Protein AF-A0A4Y2JFW3-F1 (afdb_monomer_lite)

Structure (mmCIF, N/CA/C/O backbone):
data_AF-A0A4Y2JFW3-F1
#
_entry.id   AF-A0A4Y2JFW3-F1
#
loop_
_atom_site.group_PDB
_atom_site.id
_atom_site.type_symbol
_atom_site.label_atom_id
_atom_site.label_alt_id
_atom_site.label_comp_id
_atom_site.label_asym_id
_atom_site.label_entity_id
_atom_site.label_seq_id
_atom_site.pdbx_PDB_ins_code
_atom_site.Cartn_x
_atom_site.Cartn_y
_atom_site.Cartn_z
_atom_site.occupancy
_atom_site.B_iso_or_equiv
_atom_site.auth_seq_id
_atom_site.auth_comp_id
_atom_site.auth_asym_id
_atom_site.auth_atom_id
_atom_site.pdbx_PDB_model_num
ATOM 1 N N . MET A 1 1 ? -10.374 -29.077 -10.963 1.00 39.84 1 MET A N 1
ATOM 2 C CA . MET A 1 1 ? -10.303 -27.825 -11.744 1.00 39.84 1 MET A CA 1
ATOM 3 C C . MET A 1 1 ? -11.050 -26.759 -10.959 1.00 39.84 1 MET A C 1
ATOM 5 O O . MET A 1 1 ? -12.238 -26.937 -10.732 1.00 39.84 1 MET A O 1
ATOM 9 N N . SER A 1 2 ? -10.358 -25.744 -10.445 1.00 44.91 2 SER A N 1
ATOM 10 C CA . SER A 1 2 ? -10.987 -24.644 -9.702 1.00 44.91 2 SER A CA 1
ATOM 11 C C . SER A 1 2 ? -11.373 -23.560 -10.704 1.00 44.91 2 SER A C 1
ATOM 13 O O . SER A 1 2 ? -10.496 -22.970 -11.332 1.00 44.91 2 SER A O 1
ATOM 15 N N . ILE A 1 3 ? -12.673 -23.350 -10.911 1.00 47.66 3 ILE A N 1
ATOM 16 C CA . ILE A 1 3 ? -13.172 -22.204 -11.672 1.00 47.66 3 ILE A CA 1
ATOM 17 C C . ILE A 1 3 ? -13.184 -21.032 -10.694 1.00 47.66 3 ILE A C 1
ATOM 19 O O . ILE A 1 3 ? -14.037 -20.963 -9.810 1.00 47.66 3 ILE A O 1
ATOM 23 N N . VAL A 1 4 ? -12.207 -20.134 -10.818 1.00 54.50 4 VAL A N 1
ATOM 24 C CA . VAL A 1 4 ? -12.178 -18.894 -10.040 1.00 54.50 4 VAL A CA 1
ATOM 25 C C . VAL A 1 4 ? -13.221 -17.953 -10.640 1.00 54.50 4 VAL A C 1
ATOM 27 O O . VAL A 1 4 ? -13.001 -17.346 -11.685 1.00 54.50 4 VAL A O 1
ATOM 30 N N . HIS A 1 5 ? -14.383 -17.862 -9.997 1.00 54.19 5 HIS A N 1
ATOM 31 C CA . HIS A 1 5 ? -15.384 -16.846 -10.307 1.00 54.19 5 HIS A CA 1
ATOM 32 C C . HIS A 1 5 ? -14.881 -15.487 -9.805 1.00 54.19 5 HIS A C 1
ATOM 34 O O . HIS A 1 5 ? -14.858 -15.235 -8.603 1.00 54.19 5 HIS A O 1
ATOM 40 N N . PHE A 1 6 ? -14.490 -14.599 -10.720 1.00 59.47 6 PHE A N 1
ATOM 41 C CA . PHE A 1 6 ? -14.445 -13.169 -10.418 1.00 59.47 6 PHE A CA 1
ATOM 42 C C . PHE A 1 6 ? -15.893 -12.669 -10.437 1.00 59.47 6 PHE A C 1
ATOM 44 O O . PHE A 1 6 ? -16.551 -12.710 -11.471 1.00 59.47 6 PHE A O 1
ATOM 51 N N . ASP A 1 7 ? -16.411 -12.204 -9.308 1.00 70.12 7 ASP A N 1
ATOM 52 C CA . ASP A 1 7 ? -17.755 -11.606 -9.196 1.00 70.12 7 ASP A CA 1
ATOM 53 C C . ASP A 1 7 ? -17.854 -10.184 -9.794 1.00 70.12 7 ASP A C 1
ATOM 55 O O . ASP A 1 7 ? -18.795 -9.450 -9.511 1.00 70.12 7 ASP A O 1
ATOM 59 N N . GLY A 1 8 ? -16.878 -9.780 -10.614 1.00 70.44 8 GLY A N 1
ATOM 60 C CA . GLY A 1 8 ? -16.811 -8.463 -11.249 1.00 70.44 8 GLY A CA 1
ATOM 61 C C . GLY A 1 8 ? -16.283 -7.340 -10.352 1.00 70.44 8 GLY A C 1
ATOM 62 O O . GLY A 1 8 ? -15.986 -6.264 -10.864 1.00 70.44 8 GLY A O 1
ATOM 63 N N . LEU A 1 9 ? -16.099 -7.577 -9.049 1.00 76.56 9 LEU A N 1
ATOM 64 C CA . LEU A 1 9 ? -15.492 -6.593 -8.155 1.00 76.56 9 LEU A CA 1
ATOM 65 C C . LEU A 1 9 ? -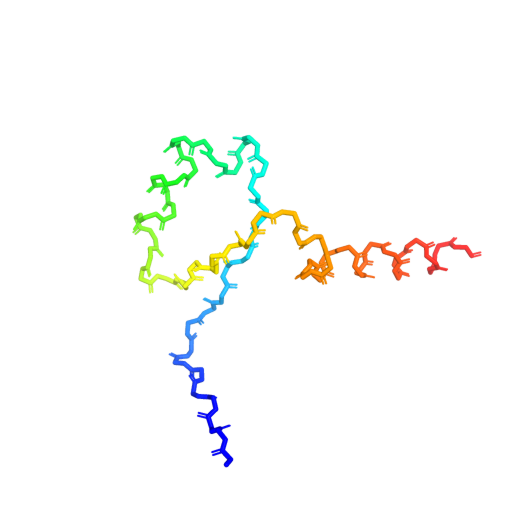13.969 -6.613 -8.309 1.00 76.56 9 LEU A C 1
ATOM 67 O O . LEU A 1 9 ? -13.321 -7.657 -8.148 1.00 76.56 9 LEU A O 1
ATOM 71 N N . GLY A 1 10 ? -13.395 -5.444 -8.602 1.00 80.38 10 GLY A N 1
ATOM 72 C CA . GLY A 1 10 ? -11.948 -5.250 -8.628 1.00 80.38 10 GLY A CA 1
ATOM 73 C C . GLY A 1 10 ? -11.310 -5.632 -7.289 1.00 80.38 10 GLY A C 1
ATOM 74 O O . GLY A 1 10 ? -11.938 -5.544 -6.230 1.00 80.38 10 GLY A O 1
ATOM 75 N N . GLN A 1 11 ? -10.058 -6.088 -7.331 1.00 84.19 11 GLN A N 1
ATOM 76 C CA . GLN A 1 11 ? -9.266 -6.329 -6.126 1.00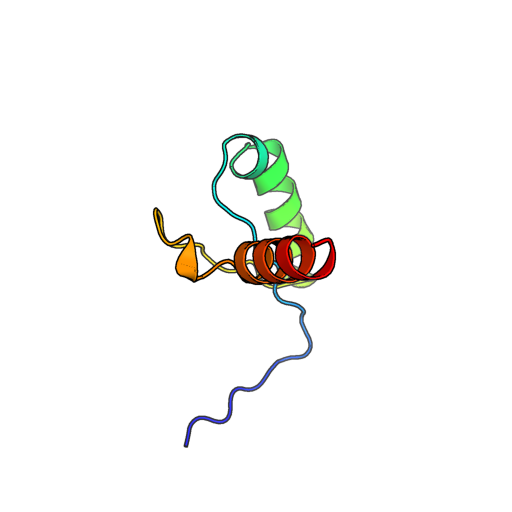 84.19 11 GLN A CA 1
ATOM 77 C C . GLN A 1 11 ? -8.316 -5.154 -5.916 1.00 84.19 11 GLN A C 1
ATOM 79 O O . GLN A 1 11 ? -7.558 -4.801 -6.817 1.00 84.19 11 GLN A O 1
ATOM 84 N N . PHE A 1 12 ? -8.372 -4.551 -4.732 1.00 85.19 12 PHE A N 1
ATOM 85 C CA . PHE A 1 12 ? -7.442 -3.509 -4.322 1.00 85.19 12 PHE A CA 1
ATOM 86 C C . PHE A 1 12 ? -6.337 -4.127 -3.466 1.00 85.19 12 PHE A C 1
ATOM 88 O O . PHE A 1 12 ? -6.603 -4.700 -2.403 1.00 85.19 12 PHE A O 1
ATOM 95 N N . GLN A 1 13 ? -5.104 -4.001 -3.947 1.00 85.12 13 GLN A N 1
ATOM 96 C CA . GLN A 1 13 ? -3.895 -4.472 -3.289 1.00 85.12 13 GLN A CA 1
ATOM 97 C C . GLN A 1 13 ? -3.025 -3.268 -2.920 1.00 85.12 13 GLN A C 1
ATOM 99 O O . GLN A 1 13 ? -2.783 -2.391 -3.745 1.00 85.12 13 GLN A O 1
ATOM 104 N N . GLN A 1 14 ? -2.555 -3.245 -1.678 1.00 86.12 14 GLN A N 1
ATOM 105 C CA . GLN A 1 14 ? -1.570 -2.293 -1.170 1.00 86.12 14 GLN A CA 1
ATOM 106 C C . GLN A 1 14 ? -0.710 -2.994 -0.113 1.00 86.12 14 GLN A C 1
ATOM 108 O O . GLN A 1 14 ? -1.138 -3.988 0.479 1.00 86.12 14 GLN A O 1
ATOM 113 N N . ASP A 1 15 ? 0.489 -2.473 0.128 1.00 84.44 15 ASP A N 1
ATOM 114 C CA . ASP A 1 15 ? 1.336 -2.936 1.222 1.00 84.44 15 ASP A CA 1
ATOM 115 C C . ASP A 1 15 ? 0.831 -2.436 2.595 1.00 84.44 15 ASP A C 1
ATOM 117 O O . ASP A 1 15 ? -0.185 -1.746 2.715 1.00 84.44 15 ASP A O 1
ATOM 121 N N . ASN A 1 16 ? 1.547 -2.807 3.659 1.00 84.12 16 ASN A N 1
ATOM 122 C CA . ASN A 1 16 ? 1.230 -2.407 5.030 1.00 84.12 16 ASN A CA 1
ATOM 123 C C . ASN A 1 16 ? 2.129 -1.267 5.549 1.00 84.12 16 ASN A C 1
ATOM 125 O O . ASN A 1 16 ? 2.402 -1.199 6.751 1.00 84.12 16 ASN A O 1
ATOM 129 N N . ALA A 1 17 ? 2.650 -0.393 4.682 1.00 85.38 17 ALA A N 1
ATOM 130 C CA . ALA A 1 17 ? 3.431 0.748 5.147 1.00 85.38 17 ALA A CA 1
ATOM 131 C C . ALA A 1 17 ? 2.568 1.679 6.016 1.00 85.38 17 ALA A C 1
ATOM 133 O O . ALA A 1 17 ? 1.349 1.774 5.861 1.00 85.38 17 ALA A O 1
ATOM 134 N N . THR A 1 18 ? 3.205 2.401 6.942 1.00 90.31 18 THR A N 1
ATOM 135 C CA . THR A 1 18 ? 2.527 3.228 7.957 1.00 90.31 18 THR A CA 1
ATOM 136 C C . THR A 1 18 ? 1.428 4.157 7.408 1.00 90.31 18 THR A C 1
ATOM 138 O O . THR A 1 18 ? 0.385 4.266 8.058 1.00 90.31 18 THR A O 1
ATOM 141 N N . PRO A 1 19 ? 1.576 4.808 6.234 1.00 91.81 19 PRO A N 1
ATOM 142 C CA . PRO A 1 19 ? 0.497 5.614 5.659 1.00 91.81 19 PRO A CA 1
ATOM 143 C C . PRO A 1 19 ? -0.747 4.790 5.276 1.00 91.81 19 PRO A C 1
ATOM 145 O O . PRO A 1 19 ? -1.873 5.208 5.567 1.00 91.81 19 PRO A O 1
ATOM 148 N N . HIS A 1 20 ? -0.546 3.606 4.688 1.00 88.56 20 HIS A N 1
ATOM 149 C CA . HIS A 1 20 ? -1.594 2.679 4.241 1.00 88.56 20 HIS A CA 1
ATOM 150 C C . HIS A 1 20 ? -2.302 1.991 5.414 1.00 88.56 20 HIS A C 1
ATOM 152 O O . HIS A 1 20 ? -3.516 1.804 5.385 1.00 88.56 20 HIS A O 1
ATOM 158 N N . ALA A 1 21 ? -1.566 1.711 6.493 1.00 88.50 21 ALA A N 1
ATOM 159 C CA . ALA A 1 21 ? -2.100 1.154 7.737 1.00 88.50 21 ALA A CA 1
ATOM 160 C C . ALA A 1 21 ? -2.707 2.213 8.682 1.00 88.50 21 ALA A C 1
ATOM 162 O O . ALA A 1 21 ? -3.141 1.898 9.795 1.00 88.50 21 ALA A O 1
ATOM 163 N N . SER A 1 22 ? -2.719 3.490 8.282 1.00 94.75 22 SER A N 1
ATOM 164 C CA . SER A 1 22 ? -3.251 4.563 9.118 1.00 94.75 22 SER A CA 1
ATOM 165 C C . SER A 1 22 ? -4.754 4.396 9.357 1.00 94.75 22 SER A C 1
ATOM 167 O O . SER A 1 22 ? -5.513 3.951 8.498 1.00 94.75 22 SER A O 1
ATOM 169 N N . ARG A 1 23 ? -5.235 4.854 10.518 1.00 95.44 23 ARG A N 1
ATOM 170 C CA . ARG A 1 23 ? -6.666 4.791 10.865 1.00 95.44 23 ARG A CA 1
ATOM 171 C C . ARG A 1 23 ? -7.567 5.472 9.830 1.00 95.44 23 ARG A C 1
ATOM 173 O O . ARG A 1 23 ? -8.718 5.076 9.674 1.00 95.44 23 ARG A O 1
ATOM 180 N N . VAL A 1 24 ? -7.075 6.523 9.176 1.00 96.12 24 VAL A N 1
ATOM 181 C CA . VAL A 1 24 ? -7.827 7.248 8.145 1.00 96.12 24 VAL A CA 1
ATOM 182 C C . VAL A 1 24 ? -7.957 6.391 6.888 1.00 96.12 24 VAL A C 1
ATOM 184 O O . VAL A 1 24 ? -9.076 6.208 6.412 1.00 96.12 24 VAL A O 1
ATOM 187 N N . ALA A 1 25 ? -6.851 5.809 6.415 1.00 92.75 25 ALA A N 1
ATOM 188 C CA . ALA A 1 25 ? -6.842 4.913 5.262 1.00 92.75 25 ALA A CA 1
ATOM 189 C C . ALA A 1 25 ? -7.733 3.683 5.501 1.00 92.75 25 ALA A C 1
ATOM 191 O O . ALA A 1 25 ? -8.639 3.417 4.713 1.00 92.75 25 ALA A O 1
ATOM 192 N N . THR A 1 26 ? -7.584 3.006 6.644 1.00 90.88 26 THR A N 1
ATOM 193 C CA . THR A 1 26 ? -8.398 1.828 6.981 1.00 90.88 26 THR A CA 1
ATOM 194 C C . THR A 1 26 ? -9.892 2.148 7.048 1.00 90.88 26 THR A C 1
ATOM 196 O O . THR A 1 26 ? -10.709 1.370 6.561 1.00 90.88 26 THR A O 1
ATOM 199 N N . LYS A 1 27 ? -10.279 3.308 7.599 1.00 94.75 27 LYS A N 1
ATOM 200 C CA . LYS A 1 27 ? -11.690 3.729 7.634 1.00 94.75 27 LYS A CA 1
ATOM 201 C C . LYS A 1 27 ? -12.261 3.992 6.244 1.00 94.75 27 LYS A C 1
ATOM 203 O O . LYS A 1 27 ? -13.418 3.661 5.997 1.00 94.75 27 LYS A O 1
ATOM 208 N N . TRP A 1 28 ? -11.474 4.591 5.352 1.00 93.56 28 TRP A N 1
ATOM 209 C CA . TRP A 1 28 ? -11.894 4.811 3.971 1.00 93.56 28 TRP A CA 1
ATOM 210 C C . TRP A 1 28 ? -12.131 3.471 3.262 1.00 93.56 28 TRP A C 1
ATOM 212 O O . TRP A 1 28 ? -13.202 3.256 2.706 1.00 93.56 28 TRP A O 1
ATOM 222 N N . LEU A 1 29 ? -11.203 2.521 3.398 1.00 90.06 29 LEU A N 1
ATOM 223 C CA . LEU A 1 29 ? -11.331 1.183 2.806 1.00 90.06 29 LEU A CA 1
ATOM 224 C C . LEU A 1 29 ? -12.546 0.416 3.336 1.00 90.06 29 LEU A C 1
ATOM 226 O O . LEU A 1 29 ? -13.265 -0.208 2.566 1.00 90.06 29 LEU A O 1
ATOM 230 N N . GLN A 1 30 ? -12.819 0.496 4.641 1.00 89.69 30 GLN A N 1
ATOM 231 C CA . GLN A 1 30 ? -14.004 -0.130 5.237 1.00 89.69 30 GLN A CA 1
ATOM 232 C C . GLN A 1 30 ? -15.302 0.434 4.650 1.00 89.69 30 GLN A C 1
ATOM 234 O O . GLN A 1 30 ? -16.212 -0.331 4.325 1.00 89.69 30 GLN A O 1
ATOM 239 N N . LYS A 1 31 ? -15.373 1.760 4.474 1.00 93.56 31 LYS A N 1
ATOM 240 C CA . LYS A 1 31 ? -16.531 2.436 3.873 1.00 93.56 31 LYS A CA 1
ATOM 241 C C . LYS A 1 31 ? -16.780 1.986 2.429 1.00 93.56 31 LYS A C 1
ATOM 243 O O . LYS A 1 31 ? -17.933 1.930 2.023 1.00 93.56 31 LYS A O 1
ATOM 248 N N . HIS A 1 32 ? -15.721 1.664 1.693 1.00 89.06 32 HIS A N 1
ATOM 249 C CA . HIS A 1 32 ? -15.770 1.289 0.279 1.00 89.06 32 HIS A CA 1
ATOM 250 C C . HIS A 1 32 ? -15.642 -0.225 0.036 1.00 89.06 32 HIS A C 1
ATOM 252 O O . HIS A 1 32 ? -15.389 -0.663 -1.081 1.00 89.06 32 HIS A O 1
ATOM 258 N N . SER A 1 33 ? -15.854 -1.049 1.067 1.00 85.00 33 SER A N 1
ATOM 259 C CA . SER A 1 33 ? -15.712 -2.511 0.975 1.00 85.00 33 SER A CA 1
ATOM 260 C C . SER A 1 33 ? -16.716 -3.201 0.036 1.00 85.00 33 SER A C 1
ATOM 262 O O . SER A 1 33 ? -16.503 -4.354 -0.330 1.00 85.00 33 SER A O 1
ATOM 264 N N . SER A 1 34 ? -17.791 -2.516 -0.371 1.00 85.75 34 SER A N 1
ATOM 265 C CA . SER A 1 34 ? -18.714 -2.969 -1.423 1.00 85.75 34 SER A CA 1
ATOM 266 C C . SER A 1 34 ? -18.176 -2.757 -2.836 1.00 85.75 34 SER A C 1
ATOM 268 O O . SER A 1 34 ? -18.577 -3.467 -3.754 1.00 85.75 34 SER A O 1
ATOM 270 N N . ASP A 1 35 ? -17.303 -1.766 -3.014 1.00 86.38 35 ASP A N 1
ATOM 271 C CA . ASP A 1 35 ? -16.866 -1.292 -4.328 1.00 86.38 35 ASP A CA 1
ATOM 272 C C . ASP A 1 35 ? -15.701 -2.143 -4.853 1.00 86.38 35 ASP A C 1
ATOM 274 O O . ASP A 1 35 ? -15.501 -2.285 -6.059 1.00 86.38 35 ASP A O 1
ATOM 278 N N . PHE A 1 36 ? -14.931 -2.727 -3.935 1.00 84.06 36 PHE A N 1
ATOM 279 C CA . PHE A 1 36 ? -13.811 -3.608 -4.229 1.00 84.06 36 PHE A CA 1
ATOM 280 C C . PHE A 1 36 ? -13.505 -4.511 -3.039 1.00 84.06 36 PHE A C 1
ATOM 282 O O . PHE A 1 36 ? -13.754 -4.179 -1.877 1.00 84.06 36 PHE A O 1
ATOM 289 N N . ARG A 1 37 ? -12.869 -5.646 -3.325 1.00 85.44 37 ARG A N 1
ATOM 290 C CA . ARG A 1 37 ? -12.296 -6.482 -2.271 1.00 85.44 37 ARG A CA 1
ATOM 291 C C . ARG A 1 37 ? -10.912 -5.986 -1.906 1.00 85.44 37 ARG A C 1
ATOM 293 O O . ARG A 1 37 ? -10.068 -5.793 -2.777 1.00 85.44 37 ARG A O 1
ATOM 300 N N . HIS A 1 38 ? -10.669 -5.831 -0.612 1.00 78.00 38 HIS A N 1
ATOM 301 C CA . HIS A 1 38 ? -9.328 -5.600 -0.098 1.00 78.00 38 HIS A CA 1
ATOM 302 C C . HIS A 1 38 ? -8.588 -6.935 0.023 1.00 78.00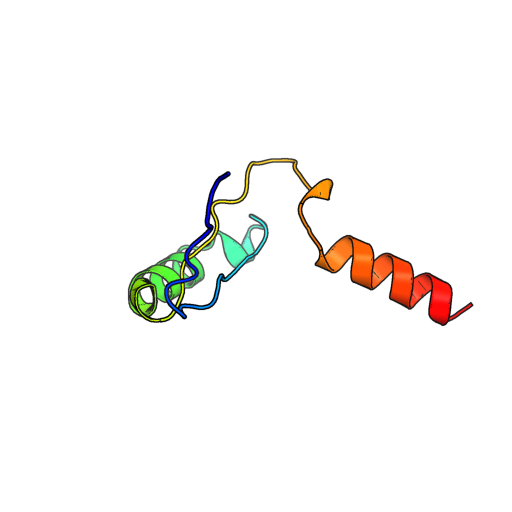 38 HIS A C 1
ATOM 304 O O . HIS A 1 38 ? -9.064 -7.847 0.704 1.00 78.00 38 HIS A O 1
ATOM 310 N N . PHE A 1 39 ? -7.431 -7.048 -0.627 1.00 77.31 39 PHE A N 1
ATOM 311 C CA . PHE A 1 39 ? -6.577 -8.221 -0.485 1.00 77.31 39 PHE A CA 1
ATOM 312 C C . PHE A 1 39 ? -5.780 -8.133 0.821 1.00 77.31 39 PHE A C 1
ATOM 314 O O . PHE A 1 39 ? -5.111 -7.135 1.087 1.00 77.31 39 PHE A O 1
ATOM 321 N N . HIS A 1 40 ? -5.849 -9.171 1.657 1.00 72.50 40 HIS A N 1
ATOM 322 C CA . HIS A 1 40 ? -5.080 -9.202 2.897 1.00 72.50 40 HIS A CA 1
ATOM 323 C C . HIS A 1 40 ? -3.611 -9.507 2.592 1.00 72.50 40 HIS A C 1
ATOM 325 O O . HIS A 1 40 ? -3.255 -10.647 2.297 1.00 72.50 40 HIS A O 1
ATOM 331 N N . TRP A 1 41 ? -2.757 -8.491 2.702 1.00 75.81 41 TRP A N 1
ATOM 332 C CA . TRP A 1 41 ? -1.321 -8.625 2.492 1.00 75.81 41 TRP A CA 1
ATOM 333 C C . TRP A 1 41 ? -0.628 -9.363 3.649 1.00 75.81 41 TRP A C 1
ATOM 335 O O . TRP A 1 41 ? -0.660 -8.880 4.786 1.00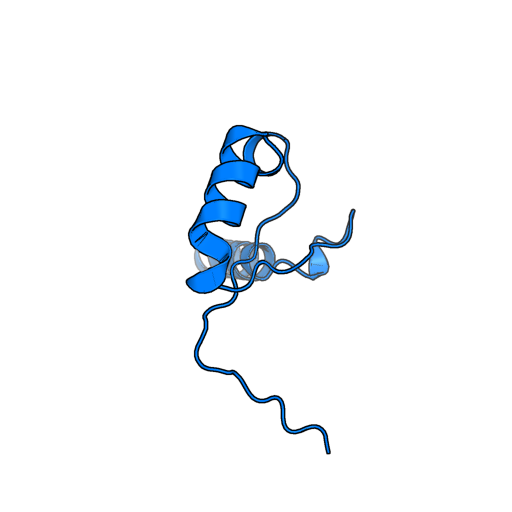 75.81 41 TRP A O 1
ATOM 345 N N . PRO A 1 42 ? 0.029 -10.510 3.409 1.00 76.38 42 PRO A N 1
ATOM 346 C CA . PRO A 1 42 ? 0.895 -11.134 4.396 1.00 76.38 42 PRO A CA 1
ATOM 347 C C . PRO A 1 42 ? 2.088 -10.221 4.726 1.00 76.38 42 PRO A C 1
ATOM 349 O O . PRO A 1 42 ? 2.705 -9.646 3.825 1.00 76.38 42 PRO A O 1
ATOM 352 N N . PRO A 1 43 ? 2.467 -10.081 6.006 1.00 71.62 43 PRO A N 1
ATOM 353 C CA . PRO A 1 43 ? 3.677 -9.356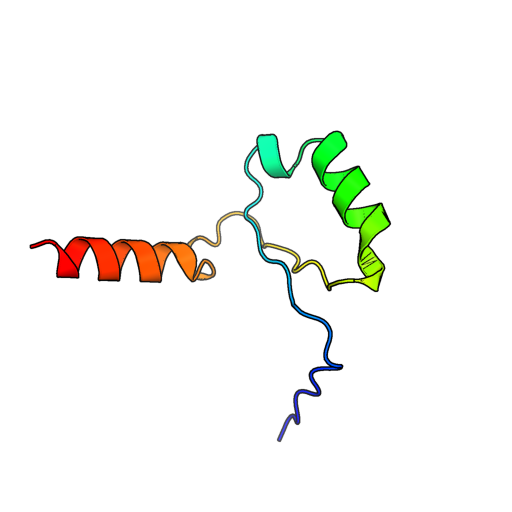 6.368 1.00 71.62 43 PRO A CA 1
ATOM 354 C C . PRO A 1 43 ? 4.914 -9.981 5.705 1.00 71.62 43 PRO A C 1
ATOM 356 O O . PRO A 1 43 ? 5.080 -11.196 5.752 1.00 71.62 43 PRO A O 1
ATOM 359 N N . LYS A 1 44 ? 5.821 -9.137 5.191 1.00 71.31 44 LYS A N 1
ATOM 360 C CA . LYS A 1 44 ? 7.123 -9.527 4.605 1.00 71.31 44 LYS A CA 1
ATOM 361 C C . LYS A 1 44 ? 7.061 -10.363 3.314 1.00 71.31 44 LYS A C 1
ATOM 363 O O . LYS A 1 44 ? 7.994 -11.116 3.068 1.00 71.31 44 LYS A O 1
ATOM 368 N N . SER A 1 45 ? 6.037 -10.176 2.483 1.00 75.50 45 SER A N 1
ATOM 369 C CA . SER A 1 45 ? 5.962 -10.794 1.148 1.00 75.50 45 SER A CA 1
ATOM 370 C C . SER A 1 45 ? 6.079 -9.768 0.014 1.00 75.50 45 SER A C 1
ATOM 372 O O . SER A 1 45 ? 5.095 -9.534 -0.686 1.00 75.50 45 SER A O 1
ATOM 374 N N . PRO A 1 46 ? 7.240 -9.108 -0.177 1.00 68.94 46 PRO A N 1
ATOM 375 C CA . PRO A 1 46 ? 7.443 -8.203 -1.309 1.00 68.94 46 PRO A CA 1
ATOM 376 C C . PRO A 1 46 ? 7.295 -8.928 -2.654 1.00 68.94 46 PRO A C 1
ATOM 378 O O . PRO A 1 46 ? 6.858 -8.300 -3.612 1.00 68.94 46 PRO A O 1
ATOM 381 N N . GLU A 1 47 ? 7.544 -10.246 -2.712 1.00 70.62 47 GLU A N 1
ATOM 382 C CA . GLU A 1 47 ? 7.359 -11.057 -3.924 1.00 70.62 47 GLU A CA 1
ATOM 383 C C . GLU A 1 47 ? 5.915 -11.117 -4.432 1.00 70.62 47 GLU A C 1
ATOM 385 O O . GLU A 1 47 ? 5.677 -11.472 -5.580 1.00 70.62 47 GLU A O 1
ATOM 390 N N . MET A 1 48 ? 4.926 -10.781 -3.600 1.00 71.12 48 MET A N 1
ATOM 391 C CA . MET A 1 48 ? 3.538 -10.743 -4.056 1.00 71.12 48 MET A CA 1
ATOM 392 C C . MET A 1 48 ? 3.176 -9.410 -4.723 1.00 71.12 48 MET A C 1
ATOM 394 O O . MET A 1 48 ? 2.020 -9.206 -5.113 1.00 71.12 48 MET A O 1
ATOM 398 N N . ASN A 1 49 ? 4.110 -8.449 -4.784 1.00 78.75 49 ASN A N 1
ATOM 399 C CA . ASN A 1 49 ? 3.812 -7.089 -5.217 1.00 78.75 49 ASN A CA 1
ATOM 400 C C . ASN A 1 49 ? 4.148 -6.935 -6.690 1.00 78.75 49 ASN A C 1
ATOM 402 O O . ASN A 1 49 ? 5.269 -6.593 -7.039 1.00 78.75 49 ASN A O 1
ATOM 406 N N . ILE A 1 50 ? 3.136 -7.098 -7.541 1.00 82.38 50 ILE A N 1
ATOM 407 C CA . ILE A 1 50 ? 3.259 -6.893 -8.989 1.00 82.38 50 ILE A CA 1
ATOM 408 C C . ILE A 1 50 ? 3.814 -5.503 -9.354 1.00 82.38 50 ILE A C 1
ATOM 410 O O . ILE A 1 50 ? 4.362 -5.319 -10.435 1.00 82.38 50 ILE A O 1
ATOM 414 N N . ILE A 1 51 ? 3.703 -4.511 -8.458 1.00 84.69 51 ILE A N 1
ATOM 415 C CA . ILE A 1 51 ? 4.303 -3.187 -8.654 1.00 84.69 51 ILE A CA 1
ATOM 416 C C . ILE A 1 51 ? 5.836 -3.264 -8.658 1.00 84.69 51 ILE A C 1
ATOM 418 O O . ILE A 1 51 ? 6.451 -2.510 -9.404 1.00 84.69 51 ILE A O 1
ATOM 422 N N . GLU A 1 52 ? 6.458 -4.142 -7.867 1.00 84.88 52 GLU A N 1
ATOM 423 C CA . GLU A 1 52 ? 7.918 -4.312 -7.871 1.00 84.88 52 GLU A CA 1
ATOM 424 C C . GLU A 1 52 ? 8.393 -4.900 -9.202 1.00 84.88 52 GLU A C 1
ATOM 426 O O . GLU A 1 52 ? 9.310 -4.351 -9.807 1.00 84.88 52 GLU A O 1
ATOM 431 N N . ASP A 1 53 ? 7.693 -5.908 -9.728 1.00 85.56 53 ASP A N 1
ATOM 432 C CA . ASP A 1 53 ? 7.988 -6.479 -11.050 1.00 85.56 53 ASP A CA 1
ATOM 433 C C . ASP A 1 53 ? 7.833 -5.432 -12.168 1.00 85.56 53 ASP A C 1
ATOM 435 O O . ASP A 1 53 ? 8.655 -5.344 -13.080 1.00 85.56 53 ASP A O 1
ATOM 439 N N . ILE A 1 54 ? 6.794 -4.589 -12.096 1.00 90.38 54 ILE A N 1
ATOM 440 C CA . ILE A 1 54 ? 6.593 -3.489 -13.053 1.00 90.38 54 ILE A CA 1
ATOM 441 C C . ILE A 1 54 ? 7.702 -2.439 -12.923 1.00 90.38 54 ILE A C 1
ATOM 443 O O . ILE A 1 54 ? 8.156 -1.908 -13.936 1.00 90.38 54 ILE A O 1
ATOM 447 N N . ARG A 1 55 ? 8.134 -2.110 -11.699 1.00 90.62 55 ARG A N 1
ATOM 448 C CA . ARG A 1 55 ? 9.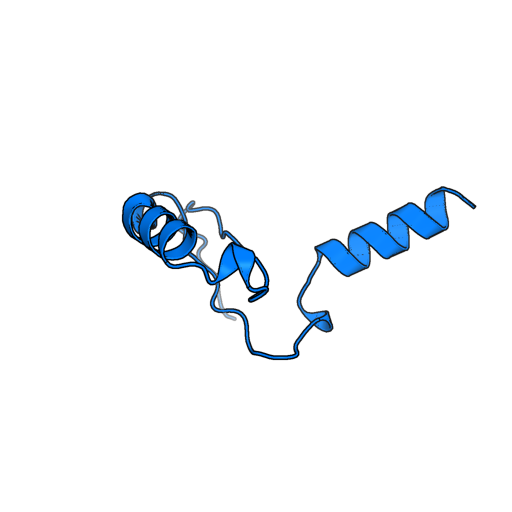240 -1.169 -11.457 1.00 90.62 55 ARG A CA 1
ATOM 449 C C . ARG A 1 55 ? 10.549 -1.699 -12.027 1.00 90.62 55 ARG A C 1
ATOM 451 O O . ARG A 1 55 ? 11.259 -0.922 -12.655 1.00 90.62 55 ARG A O 1
ATOM 458 N N . ASP A 1 56 ? 10.838 -2.983 -11.835 1.00 89.75 56 ASP A N 1
ATOM 459 C CA . ASP A 1 56 ? 12.026 -3.650 -12.373 1.00 89.75 56 ASP A CA 1
ATOM 460 C C . ASP A 1 56 ? 12.018 -3.650 -13.907 1.00 89.75 56 ASP A C 1
ATOM 462 O O . ASP A 1 56 ? 12.957 -3.165 -14.538 1.00 89.75 56 ASP A O 1
ATOM 466 N N . ALA A 1 57 ? 10.898 -4.054 -14.517 1.00 92.62 57 ALA A N 1
ATOM 467 C CA . ALA A 1 57 ? 10.733 -4.016 -15.968 1.00 92.62 57 ALA A CA 1
ATOM 468 C C . ALA A 1 57 ? 10.857 -2.593 -16.537 1.00 92.62 57 ALA A C 1
ATOM 470 O O . ALA A 1 57 ? 11.460 -2.394 -17.592 1.00 92.62 57 ALA A O 1
ATOM 471 N N . LEU A 1 58 ? 10.303 -1.591 -15.845 1.00 95.25 58 LEU A N 1
ATOM 472 C CA . LEU A 1 58 ? 10.422 -0.190 -16.243 1.00 95.25 58 LEU A CA 1
ATOM 473 C C . LEU A 1 58 ? 11.865 0.310 -16.127 1.00 95.25 58 LEU A C 1
ATOM 475 O O . LEU A 1 58 ? 12.317 1.032 -17.008 1.00 95.25 58 LEU A O 1
ATOM 479 N N . LEU A 1 59 ? 12.576 -0.063 -15.063 1.00 94.62 59 LEU A N 1
ATOM 480 C CA . LEU A 1 59 ? 13.980 0.292 -14.876 1.00 94.62 59 LEU A CA 1
ATOM 481 C C . LEU A 1 59 ? 14.835 -0.291 -16.005 1.00 94.62 59 LEU A C 1
ATOM 483 O O . LEU A 1 59 ? 15.612 0.440 -16.611 1.00 94.62 59 LEU A O 1
ATOM 487 N N . HIS A 1 60 ? 14.626 -1.566 -16.335 1.00 91.69 60 HIS A N 1
ATOM 488 C CA . HIS A 1 60 ? 15.347 -2.238 -17.412 1.00 91.69 60 HIS A CA 1
ATOM 489 C C . HIS A 1 60 ? 15.009 -1.684 -18.804 1.00 91.69 60 HIS A C 1
ATOM 491 O O . HIS A 1 60 ? 15.850 -1.693 -19.692 1.00 91.69 60 HIS A O 1
ATOM 497 N N . ALA A 1 61 ? 13.793 -1.171 -19.008 1.00 88.50 61 ALA A N 1
ATOM 498 C CA . ALA A 1 61 ? 13.395 -0.537 -20.267 1.00 88.50 61 ALA A CA 1
ATOM 499 C C . ALA A 1 61 ? 13.964 0.884 -20.465 1.00 88.50 61 ALA A C 1
ATOM 501 O O . ALA A 1 61 ? 13.800 1.455 -21.544 1.00 88.50 61 ALA A O 1
ATOM 502 N N . ILE A 1 62 ? 14.550 1.482 -19.423 1.00 82.12 62 ILE A N 1
ATOM 503 C CA . ILE A 1 62 ? 15.154 2.823 -19.460 1.00 82.12 62 ILE A CA 1
ATOM 504 C C . ILE A 1 62 ? 16.678 2.751 -19.698 1.00 82.12 62 ILE A C 1
ATOM 506 O O . ILE A 1 62 ? 17.274 3.765 -20.072 1.00 82.12 62 ILE A O 1
ATOM 510 N N . GLU A 1 63 ? 17.293 1.577 -19.524 1.00 63.06 63 GLU A N 1
ATOM 511 C CA . GLU A 1 63 ? 18.670 1.269 -19.953 1.00 63.06 63 GLU A CA 1
ATOM 512 C C . GLU A 1 63 ? 18.762 1.016 -21.468 1.00 63.06 63 GLU A C 1
ATOM 514 O O . GLU A 1 63 ? 19.776 1.453 -22.063 1.00 63.06 63 GLU A O 1
#

Sequence (63 aa):
MSIVHFDGLGQFQQDNATPHASRVATKWLQKHSSDFRHFHWPPKSPEMNIIEDIRDALLHAIE

Organism: Araneus ventricosus (NCBI:txid182803)

Secondary structure (DSSP, 8-state):
-------SPEEE-----TTTTSHHHHHHHHHTTTTEEEP-PPTT-GGG-HHHHHHHHHHHTT-

Radius of gyration: 14.91 Å; chains: 1; bounding box: 37×35×31 Å

InterPro domains:
  IPR036397 Ribonuclease H superfamily [G3DSA:3.30.420.10] (8-62)

pLDDT: mean 81.0, std 12.84, range [39.84, 96.12]

Foldseek 3Di:
DDDDDDPPAAEDEDDCPPVCVDPVNVVVCVVCCVRHPYDDDDPPPPVVDVVVVVVVVVVVVVD